Protein AF-A0A8J3I997-F1 (afdb_monomer_lite)

Secondary structure (DSSP, 8-state):
--PPPPHHHHHHHHHH--PPPHHHHHHHHHHHHHHHHHHHHHHHHHHHHHHHHHHHTSS-HHHHHHHHHHHHHHHHHHHHHHHHHHSSGGGHHHHHHHHHHHHTTSS----SS--TTTTT--

Radius of gyration: 20.91 Å; chains: 1; bounding box: 62×30×50 Å

Organism: NCBI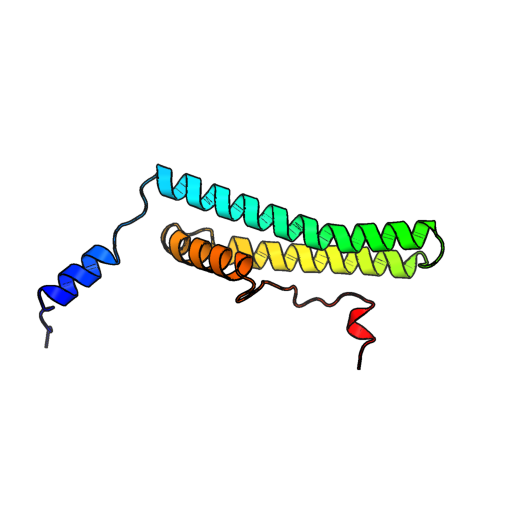:txid2778364

Structure (mmCIF, N/CA/C/O backbone):
data_AF-A0A8J3I997-F1
#
_entry.id   AF-A0A8J3I997-F1
#
loop_
_atom_site.group_PDB
_atom_site.id
_atom_site.type_symbol
_atom_site.label_atom_id
_atom_site.label_alt_id
_atom_site.label_comp_id
_atom_site.label_asym_id
_atom_site.label_entity_id
_atom_site.label_seq_id
_atom_site.pdbx_PDB_ins_code
_atom_site.Cartn_x
_atom_site.Cartn_y
_atom_site.Cartn_z
_atom_site.occupancy
_atom_site.B_iso_or_equiv
_atom_site.auth_seq_id
_atom_site.auth_comp_id
_atom_site.auth_asym_id
_atom_site.auth_atom_id
_atom_site.pdbx_PDB_model_num
ATOM 1 N N . MET A 1 1 ? 41.518 -20.804 -13.392 1.00 39.50 1 MET A N 1
ATOM 2 C CA . MET A 1 1 ? 40.691 -21.461 -14.424 1.00 39.50 1 MET A CA 1
ATOM 3 C C . MET A 1 1 ? 39.524 -20.544 -14.738 1.00 39.50 1 MET A C 1
ATOM 5 O O . MET A 1 1 ? 38.625 -20.426 -13.919 1.00 39.50 1 MET A O 1
ATOM 9 N N . THR A 1 2 ? 39.578 -19.833 -15.859 1.00 47.94 2 THR A N 1
ATOM 10 C CA . THR A 1 2 ? 38.453 -19.047 -16.378 1.00 47.94 2 THR A CA 1
ATOM 11 C C . THR A 1 2 ? 37.549 -19.998 -17.153 1.00 47.94 2 THR A C 1
ATOM 13 O O . THR A 1 2 ? 37.949 -20.497 -18.202 1.00 47.94 2 THR A O 1
ATOM 16 N N . TYR A 1 3 ? 36.380 -20.322 -16.601 1.00 58.94 3 TYR A N 1
ATOM 17 C CA . TYR A 1 3 ? 35.384 -21.107 -17.325 1.00 58.94 3 TYR A CA 1
ATOM 18 C C . TYR A 1 3 ? 34.752 -20.224 -18.394 1.00 58.94 3 TYR A C 1
ATOM 20 O O . TYR A 1 3 ? 34.144 -19.203 -18.082 1.00 58.94 3 TYR A O 1
ATOM 28 N N . ASP A 1 4 ? 34.936 -20.617 -19.649 1.00 75.50 4 ASP A N 1
ATOM 29 C CA . ASP A 1 4 ? 34.343 -19.937 -20.787 1.00 75.50 4 ASP A CA 1
ATOM 30 C C . ASP A 1 4 ? 32.856 -20.308 -20.851 1.00 75.50 4 ASP A C 1
ATOM 32 O O . ASP A 1 4 ? 32.496 -21.489 -20.889 1.00 75.50 4 ASP A O 1
ATOM 36 N N . LEU A 1 5 ? 31.978 -19.307 -20.791 1.00 76.88 5 LEU A N 1
ATOM 37 C CA . LEU A 1 5 ? 30.536 -19.537 -20.765 1.00 76.88 5 LEU A CA 1
ATOM 38 C C . LEU A 1 5 ? 30.092 -20.184 -22.076 1.00 76.88 5 LEU A C 1
ATOM 40 O O . LEU A 1 5 ? 30.445 -19.718 -23.168 1.00 76.88 5 LEU A O 1
ATOM 44 N N . THR A 1 6 ? 29.267 -21.226 -21.973 1.00 86.00 6 THR A N 1
ATOM 45 C CA . THR A 1 6 ? 28.652 -21.859 -23.145 1.00 86.00 6 THR A CA 1
ATOM 46 C C . THR A 1 6 ? 27.768 -20.851 -23.898 1.00 86.00 6 THR A C 1
ATOM 48 O O . THR A 1 6 ? 27.250 -19.909 -23.289 1.00 86.00 6 THR A O 1
ATOM 51 N N . PRO A 1 7 ? 27.539 -21.032 -25.212 1.00 80.00 7 PRO A N 1
ATOM 52 C CA . PRO A 1 7 ? 26.673 -20.143 -25.992 1.00 80.00 7 PRO A CA 1
ATOM 53 C C . PRO A 1 7 ? 25.280 -19.953 -25.373 1.00 80.00 7 PRO A C 1
ATOM 55 O O . PRO A 1 7 ? 24.746 -18.848 -25.365 1.00 80.00 7 PRO A O 1
ATOM 58 N N . THR A 1 8 ? 24.725 -21.008 -24.772 1.00 71.62 8 THR A N 1
ATOM 59 C CA . THR A 1 8 ? 23.427 -20.982 -24.085 1.00 71.62 8 THR A CA 1
ATOM 60 C C . THR A 1 8 ? 23.467 -20.177 -22.785 1.00 71.62 8 THR A C 1
ATOM 62 O O . THR A 1 8 ? 22.524 -19.448 -22.493 1.00 71.62 8 THR A O 1
ATOM 65 N N . GLN A 1 9 ? 24.556 -20.260 -22.013 1.00 76.69 9 GLN A N 1
ATOM 66 C CA . GLN A 1 9 ? 24.736 -19.452 -20.801 1.00 76.69 9 GLN A CA 1
ATOM 67 C C . GLN A 1 9 ? 24.904 -17.971 -21.134 1.00 76.69 9 GLN A C 1
ATOM 69 O O . GLN A 1 9 ? 24.284 -17.146 -20.474 1.00 76.69 9 GLN A O 1
ATOM 74 N N . ARG A 1 10 ? 25.636 -17.639 -22.206 1.00 74.69 10 ARG A N 1
ATOM 75 C CA . ARG A 1 10 ? 25.709 -16.262 -22.721 1.00 74.69 10 ARG A CA 1
ATOM 76 C C . ARG A 1 10 ? 24.344 -15.749 -23.162 1.00 74.69 10 ARG A C 1
ATOM 78 O O . ARG A 1 10 ? 23.993 -14.619 -22.854 1.00 74.69 10 ARG A O 1
ATOM 85 N N . LEU A 1 11 ? 23.551 -16.577 -23.845 1.00 65.94 11 LEU A N 1
ATOM 86 C CA . LEU A 1 11 ? 22.201 -16.197 -24.262 1.00 65.94 11 LEU A CA 1
ATOM 87 C C . LEU A 1 11 ? 21.285 -15.963 -23.051 1.00 65.94 11 LEU A C 1
ATOM 89 O O . LEU A 1 11 ? 20.567 -14.972 -23.008 1.00 65.94 11 LEU A O 1
ATOM 93 N N . LEU A 1 12 ? 21.343 -16.837 -22.043 1.00 64.44 12 LEU A N 1
ATOM 94 C CA . LEU A 1 12 ? 20.607 -16.680 -20.785 1.00 64.44 12 LEU A CA 1
ATOM 95 C C . LEU A 1 12 ? 21.039 -15.436 -20.007 1.00 64.44 12 LEU A C 1
ATOM 97 O O . LEU A 1 12 ? 20.207 -14.802 -19.370 1.00 64.44 12 LEU A O 1
ATOM 101 N N . GLU A 1 13 ? 22.317 -15.077 -20.056 1.00 65.19 13 GLU A N 1
ATOM 102 C CA . GLU A 1 13 ? 22.855 -13.875 -19.425 1.00 65.19 13 GLU A CA 1
ATOM 103 C C . GLU A 1 13 ? 22.393 -12.607 -20.152 1.00 65.19 13 GLU A C 1
ATOM 105 O O . GLU A 1 13 ? 21.880 -11.693 -19.514 1.00 65.19 13 GLU A O 1
ATOM 110 N N . VAL A 1 14 ? 22.425 -12.604 -21.487 1.00 63.12 14 VAL A N 1
ATOM 111 C CA . VAL A 1 14 ? 21.879 -11.524 -22.324 1.00 63.12 14 VAL A CA 1
ATOM 112 C C . VAL A 1 14 ? 20.370 -11.358 -22.110 1.00 63.12 14 VAL A C 1
ATOM 114 O O . VAL A 1 14 ? 19.884 -10.238 -21.975 1.00 63.12 14 VAL A O 1
ATOM 117 N N . LEU A 1 15 ? 19.621 -12.460 -22.020 1.00 54.56 15 LEU A N 1
ATOM 118 C CA . LEU A 1 15 ? 18.183 -12.435 -21.730 1.00 54.56 15 LEU A CA 1
ATOM 119 C C . LEU A 1 15 ? 17.882 -11.980 -20.292 1.00 54.56 15 LEU A C 1
ATOM 121 O O . LEU A 1 15 ? 16.857 -11.341 -20.063 1.00 54.56 15 LEU A O 1
ATOM 125 N N . LYS A 1 16 ? 18.777 -12.253 -19.335 1.00 61.62 16 LYS A N 1
ATOM 126 C CA . LYS A 1 16 ? 18.698 -11.751 -17.952 1.00 61.62 16 LYS A CA 1
ATOM 127 C C . LYS A 1 16 ? 19.087 -10.273 -17.807 1.00 61.62 16 LYS A C 1
ATOM 129 O O . LYS A 1 16 ? 18.783 -9.691 -16.772 1.00 61.62 16 LYS A O 1
ATOM 134 N N . GLN A 1 17 ? 19.746 -9.669 -18.798 1.00 62.88 17 GLN A N 1
ATOM 135 C CA . GLN A 1 17 ? 20.395 -8.352 -18.687 1.00 62.88 17 GLN A CA 1
ATOM 136 C C . GLN A 1 17 ? 19.810 -7.265 -19.596 1.00 62.88 17 GLN A C 1
ATOM 138 O O . GLN A 1 17 ? 20.456 -6.246 -19.846 1.00 62.88 17 GLN A O 1
ATOM 143 N N . ARG A 1 18 ? 18.577 -7.410 -20.088 1.00 75.88 18 ARG A N 1
ATOM 144 C CA . ARG A 1 18 ? 17.892 -6.238 -20.643 1.00 75.88 18 ARG A CA 1
ATOM 145 C C . ARG A 1 18 ? 17.552 -5.281 -19.502 1.00 75.88 18 ARG A C 1
ATOM 147 O O . ARG A 1 18 ? 16.552 -5.444 -18.810 1.00 75.88 18 ARG A O 1
ATOM 154 N N . GLU A 1 19 ? 18.384 -4.260 -19.343 1.00 79.44 19 GLU A N 1
ATOM 155 C CA . GLU A 1 19 ? 18.042 -3.056 -18.593 1.00 79.44 19 GLU A CA 1
ATOM 156 C C . GLU A 1 19 ? 16.725 -2.485 -19.137 1.00 79.44 19 GLU A C 1
ATOM 158 O O . GLU A 1 19 ? 16.540 -2.350 -20.351 1.00 79.44 19 GLU A O 1
ATOM 163 N N . PHE A 1 20 ? 15.803 -2.128 -18.245 1.00 86.31 20 PHE A N 1
ATOM 164 C CA . PHE A 1 20 ? 14.580 -1.439 -18.647 1.00 86.31 20 PHE A CA 1
ATOM 165 C C . PHE A 1 20 ? 14.930 -0.124 -19.341 1.00 86.31 20 PHE A C 1
ATOM 167 O O . PHE A 1 20 ? 15.745 0.661 -18.850 1.00 86.31 20 PHE A O 1
ATOM 174 N N . THR A 1 21 ? 14.258 0.164 -20.450 1.00 92.38 21 THR A N 1
ATOM 175 C CA . THR A 1 21 ? 14.293 1.472 -21.106 1.00 92.38 21 THR A CA 1
ATOM 176 C C . THR A 1 21 ? 13.737 2.558 -20.183 1.00 92.38 21 THR A C 1
ATOM 178 O O . THR A 1 21 ? 13.040 2.289 -19.206 1.00 92.38 21 THR A O 1
ATOM 181 N N . LYS A 1 22 ? 13.996 3.834 -20.495 1.00 93.06 22 LYS A N 1
ATOM 182 C CA . LYS A 1 22 ? 13.467 4.956 -19.698 1.00 93.06 22 LYS A CA 1
ATOM 183 C C . LYS A 1 22 ? 11.938 4.904 -19.548 1.00 93.06 22 LYS A C 1
ATOM 185 O O . LYS A 1 22 ? 11.445 5.187 -18.461 1.00 93.06 22 LYS A O 1
ATOM 190 N N . ALA A 1 23 ? 11.222 4.540 -20.614 1.00 95.12 23 ALA A N 1
ATOM 191 C CA . ALA A 1 23 ? 9.766 4.423 -20.604 1.00 95.12 23 ALA A CA 1
ATOM 192 C C . ALA A 1 23 ? 9.299 3.282 -19.688 1.00 95.12 23 ALA A C 1
ATOM 194 O O . ALA A 1 23 ? 8.465 3.501 -18.816 1.00 95.12 23 ALA A O 1
ATOM 195 N N . GLU A 1 24 ? 9.905 2.099 -19.798 1.00 91.81 24 GLU A N 1
ATOM 196 C CA . GLU A 1 24 ? 9.577 0.951 -18.938 1.00 91.81 24 GLU A CA 1
ATOM 197 C C . GLU A 1 24 ? 9.869 1.231 -17.465 1.00 91.81 24 GLU A C 1
ATOM 199 O O . GLU A 1 24 ? 9.085 0.875 -16.593 1.00 91.81 24 GLU A O 1
ATOM 204 N N . ARG A 1 25 ? 10.962 1.942 -17.170 1.00 93.81 25 ARG A N 1
ATOM 205 C CA . ARG A 1 25 ? 11.276 2.366 -15.802 1.00 93.81 25 ARG A CA 1
ATOM 206 C C . ARG A 1 25 ? 10.278 3.370 -15.232 1.00 93.81 25 ARG A C 1
ATOM 208 O O . ARG A 1 25 ? 10.142 3.429 -14.012 1.00 93.81 25 ARG A O 1
ATOM 215 N N . ALA A 1 26 ? 9.654 4.191 -16.076 1.00 94.38 26 ALA A N 1
ATOM 216 C CA . ALA A 1 26 ? 8.614 5.122 -15.650 1.00 94.38 26 ALA A CA 1
ATOM 217 C C . ALA A 1 26 ? 7.315 4.366 -15.344 1.00 94.38 26 ALA A C 1
ATOM 219 O O . ALA A 1 26 ? 6.784 4.517 -14.250 1.00 94.38 26 ALA A O 1
ATOM 220 N N . ILE A 1 27 ? 6.897 3.475 -16.248 1.00 95.56 27 ILE A N 1
ATOM 221 C CA . ILE A 1 27 ? 5.724 2.608 -16.062 1.00 95.56 27 ILE A CA 1
ATOM 222 C C . ILE A 1 27 ? 5.882 1.744 -14.804 1.00 95.56 27 ILE A C 1
ATOM 224 O O . ILE A 1 27 ? 4.976 1.675 -13.981 1.00 95.56 27 ILE A O 1
ATOM 228 N N . ALA A 1 28 ? 7.054 1.136 -14.596 1.00 93.00 28 ALA A N 1
ATOM 229 C CA . ALA A 1 28 ? 7.303 0.319 -13.411 1.00 93.00 28 ALA A CA 1
ATOM 230 C C . ALA A 1 28 ? 7.186 1.130 -12.109 1.00 93.00 28 ALA A C 1
ATOM 232 O O . ALA A 1 28 ? 6.635 0.653 -11.122 1.00 93.00 28 ALA A O 1
ATOM 233 N N . ARG A 1 29 ? 7.671 2.378 -12.099 1.00 93.88 29 ARG A N 1
ATOM 234 C CA . ARG A 1 29 ? 7.533 3.273 -10.939 1.00 93.88 29 ARG A CA 1
ATOM 235 C C . ARG A 1 29 ? 6.092 3.698 -10.697 1.00 93.88 29 ARG A C 1
ATOM 237 O O . ARG A 1 29 ? 5.685 3.778 -9.545 1.00 93.88 29 ARG A O 1
ATOM 244 N N . GLU A 1 30 ? 5.338 3.959 -11.757 1.00 96.00 30 GLU A N 1
ATOM 245 C CA . GLU A 1 30 ? 3.909 4.260 -11.667 1.00 96.00 30 GLU A CA 1
ATOM 246 C C . GLU A 1 30 ? 3.141 3.080 -11.058 1.00 96.00 30 GLU A C 1
ATOM 248 O O . GLU A 1 30 ? 2.387 3.269 -10.106 1.00 96.00 30 GLU A O 1
ATOM 253 N N . GLN A 1 31 ? 3.423 1.852 -11.503 1.00 95.94 31 GLN A N 1
ATOM 254 C CA . GLN A 1 31 ? 2.844 0.636 -10.923 1.00 95.94 31 GLN A CA 1
ATOM 255 C C . GLN A 1 31 ? 3.190 0.474 -9.436 1.00 95.94 31 GLN A C 1
ATOM 257 O O . GLN A 1 31 ? 2.302 0.202 -8.629 1.00 95.94 31 GLN A O 1
ATOM 262 N N . ILE A 1 32 ? 4.446 0.715 -9.041 1.00 95.06 32 ILE A N 1
ATOM 263 C CA . ILE A 1 32 ? 4.849 0.715 -7.623 1.00 95.06 32 ILE A CA 1
ATOM 264 C C . ILE A 1 32 ? 4.097 1.797 -6.835 1.00 95.06 32 ILE A C 1
ATOM 266 O O . ILE A 1 32 ? 3.644 1.542 -5.720 1.00 95.06 32 ILE A O 1
ATOM 270 N N . GLY A 1 33 ? 3.923 2.990 -7.409 1.00 95.38 33 GLY A N 1
ATOM 271 C CA . GLY A 1 33 ? 3.156 4.077 -6.802 1.00 95.38 33 GLY A CA 1
ATOM 272 C C . GLY A 1 33 ? 1.686 3.714 -6.583 1.00 95.38 33 GLY A C 1
ATOM 273 O O . GLY A 1 33 ? 1.149 3.949 -5.501 1.00 95.38 33 GLY A O 1
ATOM 274 N N . HIS A 1 34 ? 1.046 3.085 -7.570 1.00 96.88 34 HIS A N 1
ATOM 275 C CA . HIS A 1 34 ? -0.326 2.592 -7.446 1.00 96.88 34 HIS A CA 1
ATOM 276 C C . HIS A 1 34 ? -0.456 1.490 -6.399 1.00 96.88 34 HIS A C 1
ATOM 278 O O . HIS A 1 34 ? -1.377 1.529 -5.582 1.00 96.88 34 HIS A O 1
ATOM 284 N N . TYR A 1 35 ? 0.484 0.545 -6.375 1.00 95.88 35 TYR A N 1
ATOM 285 C CA . TYR A 1 35 ? 0.535 -0.487 -5.346 1.00 95.88 35 TYR A CA 1
ATOM 286 C C . TYR A 1 35 ? 0.667 0.122 -3.944 1.00 95.88 35 TYR A C 1
ATOM 288 O O . TYR A 1 35 ? -0.096 -0.227 -3.041 1.00 95.88 35 TYR A O 1
ATOM 296 N N . TYR A 1 36 ? 1.573 1.090 -3.773 1.00 96.00 36 TYR A N 1
ATOM 297 C CA . TYR A 1 36 ? 1.757 1.783 -2.501 1.00 96.00 36 TYR A CA 1
ATOM 298 C C . TYR A 1 36 ? 0.481 2.514 -2.060 1.00 96.00 36 TYR A C 1
ATOM 300 O O . TYR A 1 36 ? 0.050 2.356 -0.918 1.00 96.00 36 TYR A O 1
ATOM 308 N N . ALA A 1 37 ? -0.174 3.240 -2.971 1.00 97.12 37 ALA A N 1
ATOM 309 C CA . ALA A 1 37 ? -1.440 3.913 -2.692 1.00 97.12 37 ALA A CA 1
ATOM 310 C C . ALA A 1 37 ? -2.540 2.924 -2.273 1.00 97.12 37 ALA A C 1
ATOM 312 O O . ALA A 1 37 ? -3.209 3.147 -1.268 1.00 97.12 37 ALA A O 1
ATOM 313 N N . LYS A 1 38 ? -2.682 1.796 -2.982 1.00 97.00 38 LYS A N 1
ATOM 314 C CA . LYS A 1 38 ? -3.658 0.746 -2.651 1.00 97.00 38 LYS A CA 1
ATOM 315 C C . LYS A 1 38 ? -3.430 0.182 -1.248 1.00 97.00 38 LYS A C 1
ATOM 317 O O . LYS A 1 38 ? -4.383 0.037 -0.485 1.00 97.00 38 LYS A O 1
ATOM 322 N N . LYS A 1 39 ? -2.179 -0.118 -0.889 1.00 96.56 39 LYS A N 1
ATOM 323 C CA . LYS A 1 39 ? -1.836 -0.613 0.453 1.00 96.56 39 LYS A CA 1
ATOM 324 C C . LYS A 1 39 ? -2.098 0.440 1.530 1.00 96.56 39 LYS A C 1
ATOM 326 O O . LYS A 1 39 ? -2.677 0.099 2.554 1.00 96.56 39 LYS A O 1
ATOM 331 N N . LEU A 1 40 ? -1.779 1.712 1.280 1.00 97.38 40 LEU A N 1
ATOM 332 C CA . LEU A 1 40 ? -2.134 2.804 2.195 1.00 97.38 40 LEU A CA 1
ATOM 333 C C . LEU A 1 40 ? -3.646 2.913 2.411 1.00 97.38 40 LEU A C 1
ATOM 335 O O . LEU A 1 40 ? -4.073 3.069 3.550 1.00 97.38 40 LEU A O 1
ATOM 339 N N . THR A 1 41 ? -4.458 2.787 1.359 1.00 97.88 41 THR A N 1
ATOM 340 C CA . THR A 1 41 ? -5.923 2.800 1.486 1.00 97.88 41 THR A CA 1
ATOM 341 C C . THR A 1 41 ? -6.431 1.665 2.373 1.00 97.88 41 THR A C 1
ATOM 343 O O . THR A 1 41 ? -7.325 1.891 3.180 1.00 97.88 41 THR A O 1
ATOM 346 N N . ILE A 1 42 ? -5.840 0.469 2.286 1.00 96.00 42 ILE A N 1
ATOM 347 C CA . ILE A 1 42 ? -6.194 -0.653 3.171 1.00 96.00 42 ILE A CA 1
ATOM 348 C C . ILE A 1 42 ? -5.881 -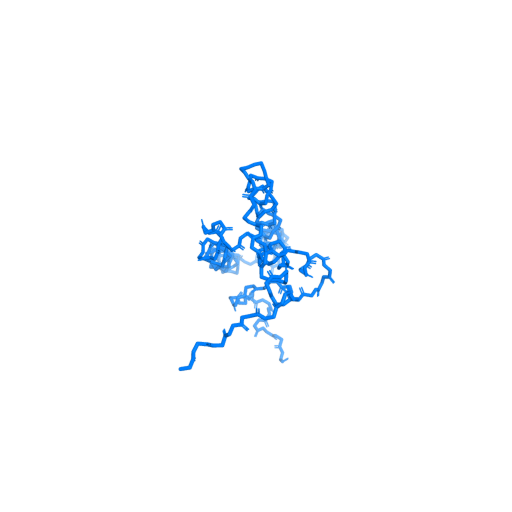0.308 4.635 1.00 96.00 42 ILE A C 1
ATOM 350 O O . ILE A 1 42 ? -6.731 -0.491 5.499 1.00 96.00 42 ILE A O 1
ATOM 354 N N . LEU A 1 43 ? -4.706 0.264 4.919 1.00 97.31 43 LEU A N 1
ATOM 355 C CA . LEU A 1 43 ? -4.361 0.687 6.283 1.00 97.31 43 LEU A CA 1
ATOM 356 C C . LEU A 1 43 ? -5.304 1.789 6.803 1.00 97.31 43 LEU A C 1
ATOM 358 O O . LEU A 1 43 ? -5.707 1.772 7.963 1.00 97.31 43 LEU A O 1
ATOM 362 N N . GLN A 1 44 ? -5.681 2.738 5.941 1.00 97.75 44 GLN A N 1
ATOM 363 C CA . GLN A 1 44 ? -6.627 3.812 6.270 1.00 97.75 44 GLN A CA 1
ATOM 364 C C . GLN A 1 44 ? -8.032 3.281 6.551 1.00 97.75 44 GLN A C 1
ATOM 366 O O . GLN A 1 44 ? -8.712 3.812 7.426 1.00 97.75 44 GLN A O 1
ATOM 371 N N . GLN A 1 45 ? -8.455 2.227 5.851 1.00 97.56 45 GLN A N 1
ATOM 372 C CA . GLN A 1 45 ? -9.766 1.618 6.037 1.00 97.56 45 GLN A CA 1
ATOM 373 C C . GLN A 1 45 ? -9.963 1.134 7.481 1.00 97.56 45 GLN A C 1
ATOM 375 O O . GLN A 1 45 ? -10.993 1.429 8.080 1.00 97.56 45 GLN A O 1
ATOM 380 N N . HIS A 1 46 ? -8.952 0.506 8.089 1.00 95.50 46 HIS A N 1
ATOM 381 C CA . HIS A 1 46 ? -9.017 0.089 9.496 1.00 95.50 46 HIS A CA 1
ATOM 382 C C . HIS A 1 46 ? -9.186 1.268 10.464 1.00 95.50 46 HIS A C 1
ATOM 384 O O . HIS A 1 46 ? -9.923 1.175 11.445 1.00 95.50 46 HIS A O 1
ATOM 390 N N . LEU A 1 47 ? -8.533 2.400 10.182 1.00 96.38 47 LEU A N 1
ATOM 391 C CA . LEU A 1 47 ? -8.711 3.620 10.966 1.00 96.38 47 LEU A CA 1
ATOM 392 C C . LEU A 1 47 ? -10.118 4.210 10.776 1.00 96.38 47 LEU A C 1
ATOM 394 O O . LEU A 1 47 ? -10.733 4.650 11.746 1.00 96.38 47 LEU A O 1
ATOM 398 N N . PHE A 1 48 ? -10.644 4.218 9.551 1.00 97.69 48 PHE A N 1
ATOM 399 C CA . PHE A 1 48 ? -11.995 4.714 9.278 1.00 97.69 48 PHE A CA 1
ATOM 400 C C . PHE A 1 48 ? -13.070 3.865 9.954 1.00 97.69 48 PHE A C 1
ATOM 402 O O . PHE A 1 48 ? -13.983 4.424 10.555 1.00 97.69 48 PHE A O 1
ATOM 409 N N . GLU A 1 49 ? -12.916 2.543 9.959 1.00 97.25 49 GLU A N 1
ATOM 410 C CA . GLU A 1 49 ? -13.794 1.637 10.705 1.00 97.25 49 GLU A CA 1
ATOM 411 C C . GLU A 1 49 ? -13.752 1.913 12.215 1.00 97.25 49 GLU A C 1
ATOM 413 O O . GLU A 1 49 ? -14.791 1.925 12.874 1.00 97.25 49 GLU A O 1
ATOM 418 N N . ALA A 1 50 ? -12.573 2.189 12.782 1.00 96.75 50 ALA A N 1
ATOM 419 C CA . ALA A 1 50 ? -12.457 2.568 14.191 1.00 96.75 50 ALA A CA 1
ATOM 420 C C . ALA A 1 50 ? -13.146 3.912 14.493 1.00 96.75 50 ALA A C 1
ATOM 422 O O . ALA A 1 50 ? -13.816 4.059 15.517 1.00 96.75 50 ALA A O 1
ATOM 423 N N . LEU A 1 51 ? -13.030 4.892 13.593 1.00 97.31 51 LEU A N 1
ATOM 424 C CA . LEU A 1 51 ? -13.715 6.180 13.726 1.00 97.31 51 LEU A CA 1
ATOM 425 C C . LEU A 1 51 ? -15.239 6.042 13.616 1.00 97.31 51 LEU A C 1
ATOM 427 O O . LEU A 1 51 ? -15.966 6.717 14.346 1.00 97.31 51 LEU A O 1
ATOM 431 N N . GLU A 1 52 ? -15.731 5.153 12.755 1.00 97.88 52 GLU A N 1
ATOM 432 C CA . GLU A 1 52 ? -17.159 4.843 12.656 1.00 97.88 52 GLU A CA 1
ATOM 433 C C . GLU A 1 52 ? -17.677 4.199 13.947 1.00 97.88 52 GLU A C 1
ATOM 435 O O . GLU A 1 52 ? -18.657 4.678 14.519 1.00 97.88 52 GLU A O 1
ATOM 440 N N . LYS A 1 53 ? -16.954 3.212 14.490 1.00 97.06 53 LYS A N 1
ATOM 441 C CA . LYS A 1 53 ? -17.266 2.605 15.797 1.00 97.06 53 LYS A CA 1
ATOM 442 C C . LYS A 1 53 ? -17.234 3.611 16.943 1.00 97.06 53 LYS A C 1
ATOM 444 O O . LYS A 1 53 ? -18.007 3.523 17.893 1.00 97.06 53 LYS A O 1
ATOM 449 N N . ARG A 1 54 ? -16.371 4.623 16.866 1.00 96.50 54 ARG A N 1
ATOM 450 C CA . ARG A 1 54 ? -16.415 5.726 17.828 1.00 96.50 54 ARG A CA 1
ATOM 451 C C . ARG A 1 54 ? -17.685 6.552 17.697 1.00 96.50 54 ARG A C 1
ATOM 453 O O . ARG A 1 54 ? -18.240 6.991 18.704 1.00 96.50 54 ARG A O 1
ATOM 460 N N . HIS A 1 55 ? -18.151 6.785 16.477 1.00 96.00 55 HIS A N 1
ATOM 461 C CA . HIS A 1 55 ? -19.384 7.528 16.264 1.00 96.00 55 HIS A CA 1
ATOM 462 C C . HIS A 1 55 ? -20.612 6.785 16.816 1.00 96.00 55 HIS A C 1
ATOM 464 O O . HIS A 1 55 ? -21.519 7.434 17.335 1.00 96.00 55 HIS A O 1
ATOM 470 N N . THR A 1 56 ? -20.611 5.448 16.783 1.00 96.81 56 THR A N 1
ATOM 471 C CA . THR A 1 56 ? -21.662 4.605 17.385 1.00 96.81 56 THR A CA 1
ATOM 472 C C . THR A 1 56 ? -21.508 4.407 18.897 1.00 96.81 56 THR A C 1
ATOM 474 O O . THR A 1 56 ? -22.440 3.940 19.550 1.00 96.81 56 THR A O 1
ATOM 477 N N . GLY A 1 57 ? -20.370 4.809 19.474 1.00 95.25 57 GLY A N 1
ATOM 478 C CA . GLY A 1 57 ? -20.056 4.641 20.895 1.00 95.25 57 GLY A CA 1
ATOM 479 C C . GLY A 1 57 ? -19.513 3.255 21.260 1.00 95.25 57 GLY A C 1
ATOM 480 O O . GLY A 1 57 ? -19.395 2.956 22.444 1.00 95.25 57 GLY A O 1
ATOM 481 N N . GLU A 1 58 ? -19.187 2.423 20.268 1.00 96.50 58 GLU A N 1
ATOM 482 C CA . GLU A 1 58 ? -18.548 1.114 20.458 1.00 96.50 58 GLU A CA 1
ATOM 483 C C . GLU A 1 58 ? -17.076 1.222 20.861 1.00 96.50 58 GLU A C 1
ATOM 485 O O . GLU A 1 58 ? -16.589 0.346 21.566 1.00 96.50 58 GLU A O 1
ATOM 490 N N . LEU A 1 59 ? -16.383 2.277 20.417 1.00 97.19 59 LEU A N 1
ATOM 491 C CA . LEU A 1 59 ? -15.024 2.602 20.857 1.00 97.19 59 LEU A CA 1
ATOM 492 C C . LEU A 1 59 ? -14.996 3.928 21.614 1.00 97.19 59 LEU A C 1
ATOM 494 O O . LEU A 1 59 ? -15.721 4.866 21.269 1.00 97.19 59 LEU A O 1
ATOM 498 N N . ASP A 1 60 ? -14.120 4.039 22.606 1.00 96.56 60 ASP A N 1
ATOM 499 C CA . ASP A 1 60 ? -13.862 5.270 23.348 1.00 96.56 60 ASP A CA 1
ATOM 500 C C . ASP A 1 60 ? -12.759 6.147 22.702 1.00 96.56 60 ASP A C 1
ATOM 502 O O . ASP A 1 60 ? -12.450 6.043 21.514 1.00 96.56 60 ASP A O 1
ATOM 506 N N . ALA A 1 61 ? -12.235 7.145 23.427 1.00 95.88 61 ALA A N 1
ATOM 507 C CA . ALA A 1 61 ? -11.184 8.036 22.908 1.00 95.88 61 ALA A CA 1
ATOM 508 C C . ALA A 1 61 ? -9.795 7.434 22.921 1.00 95.88 61 ALA A C 1
ATOM 510 O O . ALA A 1 61 ? -9.019 7.719 22.015 1.00 95.88 61 ALA A O 1
ATOM 51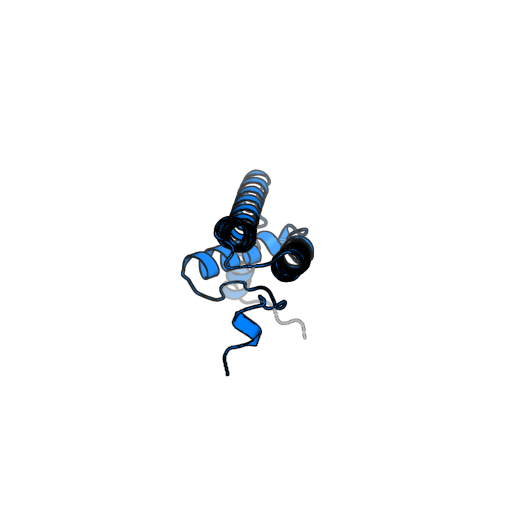1 N N . PHE A 1 62 ? -9.506 6.620 23.921 1.00 96.38 62 PHE A N 1
ATOM 512 C CA . PHE A 1 62 ? -8.221 5.970 24.073 1.00 96.38 62 PHE A CA 1
ATOM 513 C C . PHE A 1 62 ? -8.087 4.824 23.072 1.00 96.38 62 PHE A C 1
ATOM 515 O O . PHE A 1 62 ? -7.035 4.663 22.464 1.00 96.38 62 PHE A O 1
ATOM 522 N N . GLU A 1 63 ? -9.170 4.091 22.816 1.00 96.31 63 GLU A N 1
ATOM 523 C CA . GLU A 1 63 ? -9.181 3.024 21.818 1.00 96.31 63 GLU A CA 1
ATOM 524 C C . GLU A 1 63 ? -8.951 3.570 20.404 1.00 96.31 63 GLU A C 1
ATOM 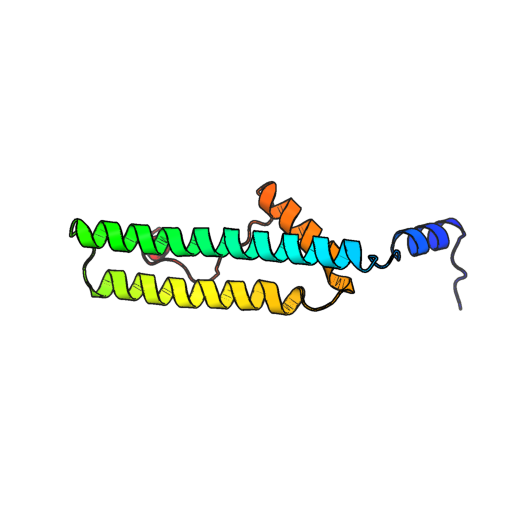526 O O . GLU A 1 63 ? -8.128 3.038 19.664 1.00 96.31 63 GLU A O 1
ATOM 531 N N . VAL A 1 64 ? -9.610 4.671 20.026 1.00 97.12 64 VAL A N 1
ATOM 532 C CA . VAL A 1 64 ? -9.367 5.320 18.724 1.00 97.12 64 VAL A CA 1
ATOM 533 C C . VAL A 1 64 ? -7.950 5.881 18.617 1.00 97.12 64 VAL A C 1
ATOM 535 O O . VAL A 1 64 ? -7.336 5.755 17.558 1.00 97.12 64 VAL A O 1
ATOM 538 N N . ASP A 1 65 ? -7.428 6.498 19.682 1.00 97.75 65 ASP A N 1
ATOM 539 C CA . ASP A 1 65 ? -6.050 7.005 19.707 1.00 97.75 65 ASP A CA 1
ATOM 540 C C . ASP A 1 65 ? -5.042 5.875 19.453 1.00 97.75 65 ASP A C 1
ATOM 542 O O . ASP A 1 65 ? -4.126 6.027 18.642 1.00 97.75 65 ASP A O 1
ATOM 546 N N . GLU A 1 66 ? -5.285 4.692 20.023 1.00 96.25 66 GLU A N 1
ATOM 547 C CA . GLU A 1 66 ? -4.479 3.506 19.747 1.00 96.25 66 GLU A CA 1
ATOM 548 C C . GLU A 1 66 ? -4.571 3.089 18.267 1.00 96.25 66 GLU A C 1
ATOM 550 O O . GLU A 1 66 ? -3.539 2.849 17.639 1.00 96.25 66 GLU A O 1
ATOM 555 N N . TYR A 1 67 ? -5.758 3.078 17.644 1.00 97.31 67 TYR A N 1
ATOM 556 C CA . TYR A 1 67 ? -5.878 2.820 16.196 1.00 97.31 67 TYR A CA 1
ATOM 557 C C . TYR A 1 67 ? -5.109 3.844 15.346 1.00 97.31 67 TYR A C 1
ATOM 559 O O . TYR A 1 67 ? -4.466 3.463 14.364 1.00 97.31 67 TYR A O 1
ATOM 567 N N . ILE A 1 68 ? -5.117 5.128 15.721 1.00 97.44 68 ILE A N 1
ATOM 568 C CA . ILE A 1 68 ? -4.325 6.173 15.050 1.00 97.44 68 ILE A CA 1
ATOM 569 C C . ILE A 1 68 ? -2.826 5.885 15.202 1.00 97.44 68 ILE A C 1
ATOM 571 O O . ILE A 1 68 ? -2.075 5.965 14.223 1.00 97.44 68 ILE A O 1
ATOM 575 N N . HIS A 1 69 ? -2.387 5.511 16.407 1.00 97.00 69 HIS A N 1
ATOM 576 C CA . HIS A 1 69 ? -1.000 5.147 16.677 1.00 97.00 69 HIS A CA 1
ATOM 577 C C . HIS A 1 69 ? -0.551 3.942 15.835 1.00 97.00 69 HIS A C 1
ATOM 579 O O . HIS A 1 69 ? 0.522 3.976 15.219 1.00 97.00 69 HIS A O 1
ATOM 585 N N . ARG A 1 70 ? -1.383 2.896 15.748 1.00 96.62 70 ARG A N 1
ATOM 586 C CA . ARG A 1 70 ? -1.105 1.702 14.935 1.00 96.62 70 ARG A CA 1
ATOM 587 C C . ARG A 1 70 ? -1.081 2.024 13.450 1.00 96.62 70 ARG A C 1
ATOM 589 O O . ARG A 1 70 ? -0.100 1.682 12.795 1.00 96.62 70 ARG A O 1
ATOM 596 N N . TYR A 1 71 ? -2.057 2.771 12.937 1.00 97.69 71 TYR A N 1
ATOM 597 C CA . TYR A 1 71 ? -2.048 3.241 11.550 1.00 97.69 71 TYR A CA 1
ATOM 598 C C . TYR A 1 71 ? -0.751 3.988 11.210 1.00 97.69 71 TYR A C 1
ATOM 600 O O . TYR A 1 71 ? -0.134 3.728 10.172 1.00 97.69 71 TYR A O 1
ATOM 608 N N . HIS A 1 72 ? -0.295 4.885 12.091 1.00 97.75 72 HIS A N 1
ATOM 609 C CA . HIS A 1 72 ? 0.951 5.619 11.882 1.00 97.75 72 HIS A CA 1
ATOM 610 C C . HIS A 1 72 ? 2.157 4.677 11.757 1.00 97.75 72 HIS A C 1
ATOM 612 O O . HIS A 1 72 ? 2.936 4.804 10.809 1.00 97.75 72 HIS A O 1
ATOM 618 N N . LYS A 1 73 ? 2.287 3.701 12.663 1.00 97.75 73 LYS A N 1
ATOM 619 C CA . LYS A 1 73 ? 3.362 2.696 12.615 1.00 97.75 73 LYS A CA 1
ATOM 620 C C . LYS A 1 73 ? 3.298 1.826 11.364 1.00 97.75 73 LYS A C 1
ATOM 622 O O . LYS A 1 73 ? 4.298 1.703 10.664 1.00 97.75 73 LYS A O 1
ATOM 627 N N . GLN A 1 74 ? 2.127 1.291 11.030 1.00 97.81 74 GLN A N 1
ATOM 628 C CA . GLN A 1 74 ? 1.939 0.464 9.834 1.00 97.81 74 GLN A CA 1
ATOM 629 C C . GLN A 1 74 ? 2.272 1.245 8.550 1.00 97.81 74 GLN A C 1
ATOM 631 O O . GLN A 1 74 ? 2.921 0.723 7.644 1.00 97.81 74 GLN A O 1
ATOM 636 N N . SER A 1 75 ? 1.899 2.527 8.494 1.00 97.50 75 SER A N 1
ATOM 637 C CA . SER A 1 75 ? 2.232 3.416 7.374 1.00 97.50 75 SER A CA 1
ATOM 638 C C . SER A 1 75 ? 3.741 3.654 7.254 1.00 97.50 75 SER A C 1
ATOM 640 O O . SER A 1 75 ? 4.275 3.691 6.144 1.00 97.50 75 SER A O 1
ATOM 642 N N . GLN A 1 76 ? 4.450 3.791 8.380 1.00 97.25 76 GLN A N 1
ATOM 643 C CA . GLN A 1 76 ? 5.912 3.894 8.392 1.00 97.25 76 GLN A CA 1
ATOM 644 C C . GLN A 1 76 ? 6.584 2.597 7.932 1.00 97.25 76 GLN A C 1
ATOM 646 O O . GLN A 1 76 ? 7.514 2.649 7.127 1.00 97.25 76 GLN A O 1
ATOM 651 N N . GLU A 1 77 ? 6.109 1.440 8.393 1.00 97.06 77 GLU A N 1
ATOM 652 C CA . GLU A 1 77 ? 6.602 0.136 7.941 1.00 97.06 77 GLU A CA 1
ATOM 653 C C . GLU A 1 77 ? 6.433 -0.027 6.429 1.00 97.06 77 GLU A C 1
ATOM 655 O O . GLU A 1 77 ? 7.381 -0.408 5.739 1.00 97.06 77 GLU A O 1
ATOM 660 N N . LEU A 1 78 ? 5.261 0.336 5.897 1.00 96.69 78 LEU A N 1
ATOM 661 C CA . LEU A 1 78 ? 4.996 0.312 4.462 1.00 96.69 78 LEU A CA 1
ATOM 662 C C . LEU A 1 78 ? 5.927 1.266 3.703 1.00 96.69 78 LEU A C 1
ATOM 664 O O . LEU A 1 78 ? 6.509 0.883 2.687 1.00 96.69 78 LEU A O 1
ATOM 668 N N . TYR A 1 79 ? 6.121 2.488 4.207 1.00 95.44 79 TYR A N 1
ATOM 669 C CA . TYR A 1 79 ? 7.051 3.450 3.617 1.00 95.44 79 TYR A CA 1
ATOM 670 C C . TYR A 1 79 ? 8.474 2.884 3.536 1.00 95.44 79 TYR A C 1
ATOM 672 O O . TYR A 1 79 ? 9.118 3.002 2.491 1.00 95.44 79 TYR A O 1
ATOM 680 N N . VAL A 1 80 ? 8.967 2.262 4.611 1.00 94.06 80 VAL A N 1
ATOM 681 C CA . VAL A 1 80 ? 10.297 1.636 4.640 1.00 94.06 80 VAL A CA 1
ATOM 682 C C . VAL A 1 80 ? 10.355 0.463 3.667 1.00 94.06 80 VAL A C 1
ATOM 684 O O . VAL A 1 80 ? 11.298 0.382 2.882 1.00 94.06 80 VAL A O 1
ATOM 687 N N . TYR A 1 81 ? 9.343 -0.405 3.665 1.00 92.38 81 TYR A N 1
ATOM 688 C CA . TYR A 1 81 ? 9.263 -1.552 2.764 1.00 92.38 81 TYR A CA 1
ATOM 689 C C . TYR A 1 81 ? 9.367 -1.128 1.294 1.00 92.38 81 TYR A C 1
ATOM 691 O O . TYR A 1 81 ? 10.237 -1.624 0.577 1.00 92.38 81 TYR A O 1
ATOM 699 N N . ILE A 1 82 ? 8.557 -0.152 0.867 1.00 92.62 82 ILE A N 1
ATOM 700 C CA . ILE A 1 82 ? 8.567 0.370 -0.505 1.00 92.62 82 ILE A CA 1
ATOM 701 C C . ILE A 1 82 ? 9.892 1.076 -0.810 1.00 92.62 82 ILE A C 1
ATOM 703 O O . ILE A 1 82 ? 10.575 0.737 -1.779 1.00 92.62 82 ILE A O 1
ATOM 707 N N . ASN A 1 83 ? 10.294 2.060 -0.003 1.00 85.62 83 ASN A N 1
ATOM 708 C CA . ASN A 1 83 ? 11.405 2.943 -0.368 1.00 85.62 83 ASN A CA 1
ATOM 709 C C . ASN A 1 83 ? 12.781 2.314 -0.172 1.00 85.62 83 ASN A C 1
ATOM 711 O O . ASN A 1 83 ? 13.707 2.682 -0.890 1.00 85.62 83 ASN A O 1
ATOM 715 N N . MET A 1 84 ? 12.952 1.365 0.749 1.00 76.69 84 MET A N 1
ATOM 716 C CA . MET A 1 84 ? 14.251 0.719 0.945 1.00 76.69 84 MET A CA 1
ATOM 717 C C . MET A 1 84 ? 14.633 -0.173 -0.240 1.00 76.69 84 MET A C 1
ATOM 719 O O . MET A 1 84 ? 15.818 -0.318 -0.530 1.00 76.69 84 MET A O 1
ATOM 723 N N . GLN A 1 85 ? 13.656 -0.733 -0.964 1.00 69.69 85 GLN A N 1
ATOM 724 C CA . GLN A 1 85 ? 13.953 -1.683 -2.038 1.00 69.69 85 GLN A CA 1
ATOM 725 C C . GLN A 1 85 ? 13.667 -1.129 -3.445 1.00 69.69 85 GLN A C 1
ATOM 727 O O . GLN A 1 85 ? 14.189 -1.692 -4.406 1.00 69.69 85 GLN A O 1
ATOM 732 N N . SER A 1 86 ? 12.865 -0.065 -3.619 1.00 77.50 86 SER A N 1
ATOM 733 C CA . SER A 1 86 ? 12.413 0.408 -4.956 1.00 77.50 86 SER A CA 1
ATOM 734 C C . SER A 1 86 ? 13.233 1.543 -5.584 1.00 77.50 86 SER A C 1
ATOM 736 O O . SER A 1 86 ? 13.007 1.903 -6.740 1.00 77.50 86 SER A O 1
ATOM 738 N N . GLN A 1 87 ? 14.220 2.099 -4.874 1.00 78.38 87 GLN A N 1
ATOM 739 C CA . GLN A 1 87 ? 15.008 3.239 -5.372 1.00 78.38 87 GLN A CA 1
ATOM 740 C C . GLN A 1 87 ? 15.924 2.885 -6.557 1.00 78.38 87 GLN A C 1
ATOM 742 O O . GLN A 1 87 ? 16.180 3.727 -7.422 1.00 78.38 87 GLN A O 1
ATOM 747 N N . SER A 1 88 ? 16.402 1.639 -6.625 1.00 86.69 88 SER A N 1
ATOM 748 C CA . SER A 1 88 ? 17.308 1.180 -7.682 1.00 86.69 88 SER A CA 1
ATOM 749 C C . SER A 1 88 ? 16.552 0.719 -8.929 1.00 86.69 88 SER A C 1
ATOM 751 O O . SER A 1 88 ? 15.636 -0.096 -8.843 1.00 86.69 88 SER A O 1
ATOM 753 N N . ASN A 1 89 ? 17.003 1.157 -10.111 1.00 87.88 89 ASN A N 1
ATOM 754 C CA . ASN A 1 89 ? 16.473 0.670 -11.392 1.00 87.88 89 ASN A CA 1
ATOM 755 C C . ASN A 1 89 ? 16.625 -0.851 -11.547 1.00 87.88 89 ASN A C 1
ATOM 757 O O . ASN A 1 89 ? 15.746 -1.487 -12.122 1.00 87.88 89 ASN A O 1
ATOM 761 N N . ALA A 1 90 ? 17.702 -1.422 -10.999 1.00 87.00 90 ALA A N 1
ATOM 762 C CA . ALA A 1 90 ? 17.962 -2.858 -11.045 1.00 87.00 90 ALA A CA 1
ATOM 763 C C . ALA A 1 90 ? 16.922 -3.675 -10.258 1.00 87.00 90 ALA A C 1
ATOM 765 O O . ALA A 1 90 ? 16.703 -4.844 -10.559 1.00 87.00 90 ALA A O 1
ATOM 766 N N . ASN A 1 91 ? 16.240 -3.054 -9.288 1.00 88.38 91 ASN A N 1
ATOM 767 C CA . ASN A 1 91 ? 15.22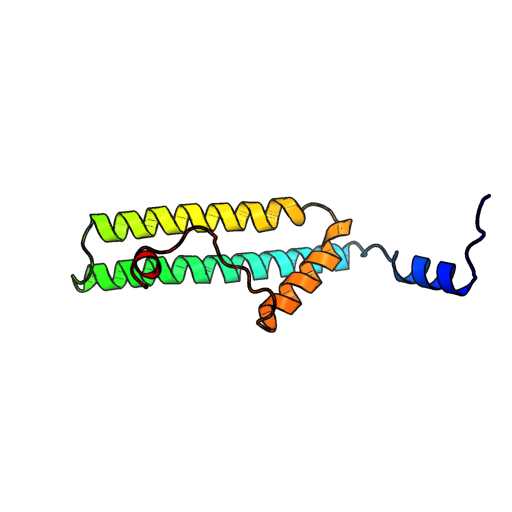7 -3.716 -8.468 1.00 88.38 91 ASN A CA 1
ATOM 768 C C . ASN A 1 91 ? 13.809 -3.596 -9.041 1.00 88.38 91 ASN A C 1
ATOM 770 O O . ASN A 1 91 ? 12.890 -4.207 -8.501 1.00 88.38 91 ASN A O 1
ATOM 774 N N . LEU A 1 92 ? 13.595 -2.833 -10.119 1.00 90.25 92 LEU A N 1
ATOM 775 C CA . LEU A 1 92 ? 12.255 -2.660 -10.689 1.00 90.25 92 LEU A CA 1
ATOM 776 C C . LEU A 1 92 ? 11.615 -3.993 -11.119 1.00 90.25 92 LEU A C 1
ATOM 778 O O . LEU A 1 92 ? 10.467 -4.211 -10.742 1.00 90.25 92 LEU A O 1
ATOM 782 N N . PRO A 1 93 ? 12.312 -4.924 -11.808 1.00 90.38 93 PRO A N 1
ATOM 783 C CA . PRO A 1 93 ? 11.718 -6.217 -12.158 1.00 90.38 93 PRO A CA 1
ATOM 784 C C . PRO A 1 93 ? 11.302 -7.037 -10.932 1.00 90.38 93 PRO A C 1
ATOM 786 O O . PRO A 1 93 ? 10.259 -7.684 -10.944 1.00 90.38 93 P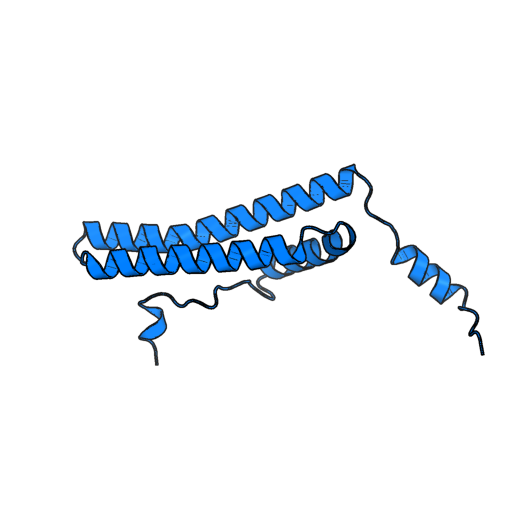RO A O 1
ATOM 789 N N . PHE A 1 94 ? 12.096 -6.980 -9.857 1.00 88.94 94 PHE A N 1
ATOM 790 C CA . PHE A 1 94 ? 11.770 -7.641 -8.596 1.00 88.94 94 PHE A CA 1
ATOM 791 C C . PHE A 1 94 ? 10.479 -7.078 -7.990 1.00 88.94 94 PHE A C 1
ATOM 793 O O . PHE A 1 94 ? 9.597 -7.846 -7.618 1.00 88.94 94 PHE A O 1
ATOM 800 N N . TRP A 1 95 ? 10.321 -5.753 -7.958 1.00 91.44 95 TRP A N 1
ATOM 801 C CA . TRP A 1 95 ? 9.098 -5.124 -7.455 1.00 91.44 95 TRP A CA 1
ATOM 802 C C . TRP A 1 95 ? 7.859 -5.465 -8.264 1.00 91.44 95 TRP A C 1
ATOM 804 O O . TRP A 1 95 ? 6.814 -5.717 -7.674 1.00 91.44 95 TRP A O 1
ATOM 814 N N . LEU A 1 96 ? 7.970 -5.509 -9.592 1.00 92.62 96 LEU A N 1
ATOM 815 C CA . LEU A 1 96 ? 6.848 -5.917 -10.434 1.00 92.62 96 LEU A CA 1
ATOM 816 C C . LEU A 1 96 ? 6.413 -7.353 -10.124 1.00 92.62 96 LEU A C 1
ATOM 818 O O . LEU A 1 96 ? 5.221 -7.607 -9.993 1.00 92.62 96 LEU A O 1
ATOM 822 N N . ALA A 1 97 ? 7.367 -8.264 -9.910 1.00 91.12 97 ALA A N 1
ATOM 823 C CA . ALA A 1 97 ? 7.067 -9.636 -9.511 1.00 91.12 97 ALA A CA 1
ATOM 824 C C . ALA A 1 97 ? 6.434 -9.728 -8.108 1.00 91.12 97 ALA A C 1
ATOM 826 O O . ALA A 1 97 ? 5.557 -10.559 -7.885 1.00 91.12 97 ALA A O 1
ATOM 827 N N . ILE A 1 98 ? 6.856 -8.880 -7.162 1.00 91.56 98 ILE A N 1
ATOM 828 C CA . ILE A 1 98 ? 6.239 -8.787 -5.828 1.00 91.56 98 ILE A CA 1
ATOM 829 C C . ILE A 1 98 ? 4.795 -8.291 -5.923 1.00 91.56 98 ILE A C 1
ATOM 831 O O . ILE A 1 98 ? 3.915 -8.893 -5.317 1.00 91.56 98 ILE A O 1
ATOM 835 N N . ILE A 1 99 ? 4.547 -7.231 -6.697 1.00 93.56 99 ILE A N 1
ATOM 836 C CA . ILE A 1 99 ? 3.201 -6.681 -6.899 1.00 93.56 99 ILE A CA 1
ATOM 837 C C . ILE A 1 99 ? 2.296 -7.733 -7.537 1.00 93.56 99 ILE A C 1
ATOM 839 O O . ILE A 1 99 ? 1.213 -7.992 -7.026 1.00 93.56 99 ILE A O 1
ATOM 843 N N . GLU A 1 100 ? 2.762 -8.385 -8.603 1.00 92.19 100 GLU A N 1
ATOM 844 C CA . GLU A 1 100 ? 2.011 -9.448 -9.270 1.00 92.19 100 GLU A CA 1
ATOM 845 C C . GLU A 1 100 ? 1.704 -10.614 -8.317 1.00 92.19 100 GLU A C 1
ATOM 847 O O . GLU A 1 100 ? 0.597 -11.153 -8.325 1.00 92.19 100 GLU A O 1
ATOM 852 N N . ALA A 1 101 ? 2.667 -11.011 -7.479 1.00 91.00 101 ALA A N 1
ATOM 853 C CA . ALA A 1 101 ? 2.435 -12.036 -6.472 1.00 91.00 101 ALA A CA 1
ATOM 854 C C . ALA A 1 101 ? 1.342 -11.601 -5.484 1.00 91.00 101 ALA A C 1
ATOM 856 O O . ALA A 1 101 ? 0.393 -12.362 -5.290 1.00 91.00 101 ALA A O 1
ATOM 857 N N . ASP A 1 102 ? 1.441 -10.391 -4.923 1.00 93.00 102 ASP A N 1
ATOM 858 C CA . ASP A 1 102 ? 0.481 -9.852 -3.950 1.00 93.00 102 ASP A CA 1
ATOM 859 C C . ASP A 1 102 ? -0.931 -9.756 -4.549 1.00 93.00 102 ASP A C 1
ATOM 861 O O . ASP A 1 102 ? -1.897 -10.209 -3.937 1.00 93.00 102 ASP A O 1
ATOM 865 N N . GLU A 1 103 ? -1.052 -9.282 -5.794 1.00 89.19 103 GLU A N 1
ATOM 866 C CA . GLU A 1 103 ? -2.322 -9.226 -6.530 1.00 89.19 103 GLU A CA 1
ATOM 867 C C . GLU A 1 103 ? -2.945 -10.607 -6.766 1.00 89.19 103 GLU A C 1
ATOM 869 O O . GLU A 1 103 ? -4.169 -10.735 -6.805 1.00 89.19 103 GLU A O 1
ATOM 874 N N . GLN A 1 104 ? -2.122 -11.650 -6.871 1.00 90.94 104 GLN A N 1
ATOM 875 C CA . GLN A 1 104 ? -2.560 -13.046 -6.953 1.00 90.94 104 GLN A CA 1
ATOM 876 C C . GLN A 1 104 ? -2.795 -13.679 -5.569 1.00 90.94 104 GLN A C 1
ATOM 878 O O . GLN A 1 104 ? -3.023 -14.887 -5.474 1.00 90.94 104 GLN A O 1
ATOM 883 N N . GLY A 1 105 ? -2.720 -12.894 -4.491 1.00 89.88 105 GLY A N 1
ATOM 884 C CA . GLY A 1 105 ? -2.864 -13.359 -3.113 1.00 89.88 105 GLY A CA 1
ATOM 885 C C . GLY A 1 105 ? -1.661 -14.153 -2.595 1.00 89.88 105 GLY A C 1
ATOM 886 O O . GLY A 1 105 ? -1.757 -14.814 -1.562 1.00 89.88 105 GLY A O 1
ATOM 887 N N . ARG A 1 106 ? -0.522 -14.122 -3.295 1.00 82.06 106 ARG A N 1
ATOM 888 C CA . ARG A 1 106 ? 0.734 -14.759 -2.874 1.00 82.06 106 ARG A CA 1
ATOM 889 C C . ARG A 1 106 ? 1.658 -13.712 -2.261 1.00 82.06 106 ARG A C 1
ATOM 891 O O . ARG A 1 106 ? 1.790 -12.628 -2.801 1.00 82.06 106 ARG A O 1
ATOM 898 N N . ASN A 1 107 ? 2.358 -14.040 -1.174 1.00 77.88 107 ASN A N 1
ATOM 899 C CA . ASN A 1 107 ? 3.281 -13.103 -0.509 1.00 77.88 107 ASN A CA 1
ATOM 900 C C . ASN A 1 107 ? 2.642 -11.734 -0.209 1.00 77.88 107 ASN A C 1
ATOM 902 O O . ASN A 1 107 ? 3.274 -10.698 -0.407 1.00 77.88 107 ASN A O 1
ATOM 906 N N . VAL A 1 108 ? 1.384 -11.746 0.242 1.00 85.44 108 VAL A N 1
ATOM 907 C CA . VAL A 1 108 ? 0.648 -10.524 0.570 1.00 85.44 108 VAL A CA 1
ATOM 908 C C . VAL A 1 108 ? 1.419 -9.767 1.643 1.00 85.44 108 VAL A C 1
ATOM 910 O O . VAL A 1 108 ? 1.639 -10.296 2.734 1.00 85.44 108 VAL A O 1
ATOM 913 N N . TRP A 1 109 ? 1.841 -8.541 1.336 1.00 91.94 109 TRP A N 1
ATOM 914 C CA . TRP A 1 109 ? 2.482 -7.699 2.335 1.00 91.94 109 TRP A CA 1
ATOM 915 C C . TRP A 1 109 ? 1.483 -7.390 3.450 1.00 91.94 109 TRP A C 1
ATOM 917 O O . TRP A 1 109 ? 0.356 -6.966 3.169 1.00 91.94 109 TRP A O 1
ATOM 927 N N . GLN A 1 110 ? 1.929 -7.587 4.688 1.00 90.38 110 GLN A N 1
ATOM 928 C CA . GLN A 1 110 ? 1.200 -7.282 5.912 1.00 90.38 110 GLN A CA 1
ATOM 929 C C . GLN A 1 110 ? 2.113 -6.494 6.857 1.00 90.38 110 GLN A C 1
ATOM 931 O O . GLN A 1 110 ? 3.323 -6.758 6.887 1.00 90.38 110 GLN A O 1
ATOM 936 N N . PRO A 1 111 ? 1.565 -5.541 7.626 1.00 93.19 111 PRO A N 1
ATOM 937 C CA . PRO A 1 111 ? 2.328 -4.887 8.670 1.00 93.19 111 PRO A CA 1
ATOM 938 C C . PRO A 1 111 ? 2.719 -5.883 9.767 1.00 93.19 111 PRO A C 1
ATOM 940 O O . PRO A 1 111 ? 2.004 -6.838 10.059 1.00 93.19 111 PRO A O 1
ATOM 943 N N . THR A 1 112 ? 3.859 -5.636 10.403 1.00 93.38 112 THR A N 1
ATOM 944 C CA . THR A 1 112 ? 4.278 -6.346 11.620 1.00 93.38 112 THR A CA 1
ATOM 945 C C . THR A 1 112 ? 3.553 -5.793 12.843 1.00 93.38 112 THR A C 1
ATOM 947 O O . THR A 1 112 ? 3.233 -6.539 13.767 1.00 93.38 112 THR A O 1
ATOM 950 N N . THR A 1 113 ? 3.283 -4.484 12.861 1.00 93.31 113 THR A N 1
ATOM 951 C CA . THR A 1 113 ? 2.447 -3.869 13.895 1.00 93.31 113 THR A CA 1
ATOM 952 C C . THR A 1 113 ? 1.013 -4.390 13.788 1.00 93.31 113 THR A C 1
ATOM 954 O O . THR A 1 113 ? 0.313 -4.071 12.827 1.00 93.31 113 THR A O 1
ATOM 957 N N . MET A 1 114 ? 0.573 -5.140 14.800 1.00 91.19 114 MET A N 1
ATOM 958 C CA . MET A 1 114 ? -0.797 -5.649 14.908 1.00 91.19 114 MET A CA 1
ATOM 959 C C . MET A 1 114 ? -1.791 -4.543 15.269 1.00 91.19 114 MET A C 1
ATOM 961 O O . MET A 1 114 ? -1.438 -3.561 15.939 1.00 91.19 114 MET A O 1
ATOM 965 N N . LEU A 1 115 ? -3.037 -4.725 14.839 1.00 88.50 115 LEU A N 1
ATOM 966 C CA . LEU A 1 115 ? -4.174 -3.919 15.261 1.00 88.50 115 LEU A CA 1
ATOM 967 C C . LEU A 1 115 ? -4.658 -4.335 16.661 1.00 88.50 115 LEU A C 1
ATOM 969 O O . LEU A 1 115 ? -4.488 -5.487 17.063 1.00 88.50 115 LEU A O 1
ATOM 973 N N . PRO A 1 116 ? -5.339 -3.436 17.397 1.00 84.56 116 PRO A N 1
ATOM 974 C CA . PRO A 1 116 ? -5.753 -3.709 18.776 1.00 84.56 116 PRO A CA 1
ATOM 975 C C . PRO A 1 116 ? -6.641 -4.951 18.950 1.00 84.56 116 PRO A C 1
ATOM 977 O O . PRO A 1 116 ? -6.580 -5.613 19.980 1.00 84.56 116 PRO A O 1
ATOM 980 N N . HIS A 1 117 ? -7.466 -5.281 17.951 1.00 79.69 117 HIS A N 1
ATOM 981 C CA . HIS A 1 117 ? -8.346 -6.453 17.995 1.00 79.69 117 HIS A CA 1
ATOM 982 C C . HIS A 1 117 ? -7.638 -7.762 17.610 1.00 79.69 117 HIS A C 1
ATOM 984 O O . HIS A 1 117 ? -8.115 -8.837 17.963 1.00 79.69 117 HIS A O 1
ATOM 990 N N . GLU A 1 118 ? -6.506 -7.687 16.909 1.00 78.38 118 GLU A N 1
ATOM 991 C CA . GLU A 1 118 ? -5.710 -8.858 16.521 1.00 78.38 118 GLU A CA 1
ATOM 992 C C . GLU A 1 118 ? -4.888 -9.382 17.704 1.00 78.38 118 GLU A C 1
ATOM 994 O O . GLU A 1 118 ? -4.698 -10.587 17.835 1.00 78.38 118 GLU A O 1
ATOM 999 N N . GLU A 1 119 ? -4.481 -8.498 18.622 1.00 73.81 119 GLU A N 1
ATOM 1000 C CA . GLU A 1 119 ? -3.764 -8.863 19.854 1.00 73.81 119 GLU A CA 1
ATOM 1001 C C . GLU A 1 119 ? -4.632 -9.674 20.843 1.00 73.81 119 GLU A C 1
ATOM 1003 O O . GLU A 1 119 ? -4.107 -10.281 21.774 1.00 73.81 119 GLU A O 1
ATOM 1008 N N . GLN A 1 120 ? -5.958 -9.696 20.658 1.00 61.56 120 GLN A N 1
ATOM 1009 C CA . GLN A 1 120 ? -6.918 -10.323 21.579 1.00 61.56 120 GLN A CA 1
ATOM 1010 C C . GLN A 1 120 ? -7.373 -11.728 21.146 1.00 61.56 120 GLN A C 1
ATOM 1012 O O . GLN A 1 120 ? -8.139 -12.369 21.870 1.00 61.56 120 GLN A O 1
ATOM 1017 N N . SER A 1 121 ? -6.923 -12.220 19.987 1.00 42.59 121 SER A N 1
ATOM 1018 C CA . SER A 1 121 ? -7.262 -13.559 19.495 1.00 42.59 121 SER A CA 1
ATOM 1019 C C . SER A 1 121 ? -6.186 -14.576 19.929 1.00 42.59 121 SER A C 1
ATOM 1021 O O . SER A 1 121 ? -5.008 -14.309 19.693 1.00 42.59 121 SER A O 1
ATOM 1023 N N . PRO A 1 122 ? -6.551 -15.700 20.585 1.00 45.97 122 PRO A N 1
ATOM 1024 C CA . PRO A 1 122 ? -5.600 -16.682 21.124 1.00 45.97 122 PRO A CA 1
ATOM 1025 C C . PRO A 1 122 ? -4.810 -17.450 20.058 1.00 45.97 122 PRO A C 1
ATOM 1027 O O . PRO A 1 122 ? -5.348 -17.653 18.943 1.00 45.97 122 PRO A O 1
#

Foldseek 3Di:
DDDDDDPVRVVVVVVVPPQDDPVRLVVLVVLLVVLLVVVLVVLVVQLVVQVVCVVVVVDDPVLSVQSVVLSVQQNVVSVCVSVVQPPDSSSSVVVVVCSVCCVVVHNPDDGPRDRPVVVVDD

pLDDT: mean 87.67, std 13.07, range [39.5, 97.88]

Sequence (122 aa):
MTYDLTPTQRLLEVLKQREFTKAERAIAREQIGHYYAKKLTILQQHLFEALEKRHTGELDAFEVDEYIHRYHKQSQELYVYINMQSQSNANLPFWLAIIEADEQGRNVWQPTTMLPHEEQSP